Protein AF-W5LX72-F1 (afdb_monomer_lite)

pLDDT: mean 75.73, std 18.41, range [46.22, 97.62]

Radius of gyration: 20.93 Å; chains: 1; bounding box: 42×27×58 Å

Foldseek 3Di:
DDPPVVQVQLDFQDWDQDPDPVAHRFIWTWHDFDPDPVDTDTDTDGDGGPPPPPPPDPPPPDDPDDDPPPPPPPDD

Organism: Lepisosteus oculatus (NCBI:txid7918)

Structure (mmCIF, N/CA/C/O backbone):
data_AF-W5LX72-F1
#
_entry.id   AF-W5LX72-F1
#
loop_
_atom_site.group_PDB
_atom_site.id
_atom_site.type_symbol
_atom_site.label_atom_id
_atom_site.label_alt_id
_atom_site.label_comp_id
_atom_site.label_asym_id
_atom_site.label_entity_id
_atom_site.label_seq_id
_atom_site.pdbx_PDB_ins_code
_atom_site.Cartn_x
_atom_site.Cartn_y
_atom_site.Cartn_z
_atom_site.occupancy
_atom_site.B_iso_or_equiv
_atom_site.auth_seq_id
_atom_site.auth_comp_id
_atom_site.auth_asym_id
_atom_site.auth_atom_id
_atom_site.pdbx_PDB_model_num
ATOM 1 N N . MET A 1 1 ? 17.987 -3.154 -13.704 1.00 54.22 1 MET A N 1
ATOM 2 C CA . MET A 1 1 ? 16.944 -4.158 -14.002 1.00 54.22 1 MET A CA 1
ATOM 3 C C . MET A 1 1 ? 15.769 -3.868 -13.088 1.00 54.22 1 MET A C 1
ATOM 5 O O . MET A 1 1 ? 15.876 -4.078 -11.887 1.00 54.22 1 MET A O 1
ATOM 9 N N . GLU A 1 2 ? 14.698 -3.282 -13.613 1.00 58.12 2 GLU A N 1
ATOM 10 C CA . GLU A 1 2 ? 13.482 -3.081 -12.826 1.00 58.12 2 GLU A CA 1
ATOM 11 C C . GLU A 1 2 ? 12.767 -4.423 -12.671 1.00 58.12 2 GLU A C 1
ATOM 13 O O . GLU A 1 2 ? 12.541 -5.134 -13.650 1.00 58.12 2 GLU A O 1
ATOM 18 N N . SER A 1 3 ? 12.417 -4.794 -11.438 1.00 67.31 3 SER A N 1
ATOM 19 C CA . SER A 1 3 ? 11.601 -5.985 -11.214 1.00 67.31 3 SER A CA 1
ATOM 20 C C . SER A 1 3 ? 10.164 -5.689 -11.638 1.00 67.31 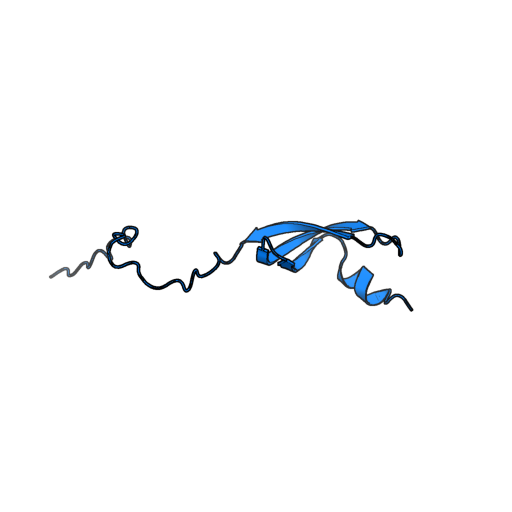3 SER A C 1
ATOM 22 O O . SER A 1 3 ? 9.352 -5.196 -10.853 1.00 67.31 3 SER A O 1
ATOM 24 N N . VAL A 1 4 ? 9.852 -5.996 -12.898 1.00 71.81 4 VAL A N 1
ATOM 25 C CA . VAL A 1 4 ? 8.492 -5.928 -13.458 1.00 71.81 4 VAL A CA 1
ATOM 26 C C . VAL A 1 4 ? 7.492 -6.744 -12.632 1.00 71.81 4 VAL A C 1
ATOM 28 O O . VAL A 1 4 ? 6.324 -6.379 -12.528 1.00 71.81 4 VAL A O 1
ATOM 31 N N . ASN A 1 5 ? 7.959 -7.814 -11.982 1.00 76.06 5 ASN A N 1
ATOM 32 C CA . ASN A 1 5 ? 7.146 -8.641 -11.094 1.00 76.06 5 ASN A CA 1
ATOM 33 C C . ASN A 1 5 ? 6.840 -7.934 -9.768 1.00 76.06 5 ASN A C 1
ATOM 35 O O . ASN A 1 5 ? 5.723 -8.049 -9.270 1.00 76.06 5 ASN A O 1
ATOM 39 N N . GLY A 1 6 ? 7.781 -7.148 -9.236 1.00 77.25 6 GLY A N 1
ATOM 40 C CA . GLY A 1 6 ? 7.561 -6.347 -8.030 1.00 77.25 6 GLY A CA 1
ATOM 41 C C . GLY A 1 6 ? 6.522 -5.241 -8.235 1.00 77.25 6 GLY A C 1
ATOM 42 O O . GLY A 1 6 ? 5.649 -5.057 -7.395 1.00 77.25 6 GLY A O 1
ATOM 43 N N . VAL A 1 7 ? 6.553 -4.556 -9.383 1.00 80.00 7 VAL A N 1
ATOM 44 C CA . VAL A 1 7 ? 5.557 -3.517 -9.713 1.00 80.00 7 VAL A CA 1
ATOM 45 C C . VAL A 1 7 ? 4.165 -4.125 -9.911 1.00 80.00 7 VAL A C 1
ATOM 47 O O . VAL A 1 7 ? 3.188 -3.598 -9.387 1.00 80.00 7 VAL A O 1
ATOM 50 N N . LYS A 1 8 ? 4.063 -5.275 -10.594 1.00 81.75 8 LYS A N 1
ATOM 51 C CA . LYS A 1 8 ? 2.788 -6.002 -10.742 1.00 81.75 8 LYS A CA 1
ATOM 52 C C . LYS A 1 8 ? 2.219 -6.483 -9.406 1.00 81.75 8 LYS A C 1
ATOM 54 O O . LYS A 1 8 ? 1.003 -6.474 -9.232 1.00 81.75 8 LYS A O 1
ATOM 59 N N . ALA A 1 9 ? 3.073 -6.898 -8.471 1.00 88.25 9 ALA A N 1
ATOM 60 C CA . ALA A 1 9 ? 2.643 -7.305 -7.133 1.00 88.25 9 ALA A CA 1
ATOM 61 C C . ALA A 1 9 ? 2.042 -6.138 -6.332 1.00 88.25 9 ALA A C 1
ATOM 63 O O . ALA A 1 9 ? 1.174 -6.356 -5.492 1.00 88.25 9 ALA A O 1
ATOM 64 N N . LEU A 1 10 ? 2.461 -4.909 -6.637 1.00 89.94 10 LEU A N 1
ATOM 65 C CA . LEU A 1 10 ? 1.991 -3.671 -6.021 1.00 89.94 10 LEU A CA 1
ATOM 66 C C . LEU A 1 10 ? 0.967 -2.935 -6.901 1.00 89.94 10 LEU A C 1
ATOM 68 O O . LEU A 1 10 ? 0.947 -1.709 -6.945 1.00 89.94 10 LEU A O 1
ATOM 72 N N . SER A 1 11 ? 0.118 -3.675 -7.620 1.00 92.12 11 SER A N 1
ATOM 73 C CA . SER A 1 11 ? -0.998 -3.101 -8.376 1.00 92.12 11 SER A CA 1
ATOM 74 C C . SER A 1 11 ? -2.026 -2.415 -7.464 1.00 92.12 11 SER A C 1
ATOM 76 O O . SER A 1 11 ? -2.086 -2.672 -6.262 1.00 92.12 11 SER A O 1
ATOM 78 N N . VAL A 1 12 ? -2.907 -1.601 -8.050 1.00 95.25 12 VAL A N 1
ATOM 79 C CA . VAL A 1 12 ? -4.074 -1.044 -7.344 1.00 95.25 12 VAL A CA 1
ATOM 80 C C . VAL A 1 12 ? -4.906 -2.165 -6.702 1.00 95.25 12 VAL A C 1
ATOM 82 O O . VAL A 1 12 ? -5.010 -3.267 -7.251 1.00 95.25 12 VAL A O 1
ATOM 85 N N . GLY A 1 13 ? -5.465 -1.895 -5.520 1.00 96.00 13 GLY A N 1
ATOM 86 C CA . GLY A 1 13 ? -6.306 -2.821 -4.755 1.00 96.00 13 GLY A CA 1
ATOM 87 C C . GLY A 1 13 ? -5.538 -3.823 -3.888 1.00 96.00 13 GLY A C 1
ATOM 88 O O . GLY A 1 13 ? -6.149 -4.663 -3.231 1.00 96.00 13 GLY A O 1
ATOM 89 N N . ARG A 1 14 ? -4.203 -3.760 -3.864 1.00 96.00 14 ARG A N 1
ATOM 90 C CA . ARG A 1 14 ? -3.376 -4.649 -3.039 1.00 96.00 14 ARG A CA 1
ATOM 91 C C . ARG A 1 14 ? -3.265 -4.125 -1.615 1.00 96.00 14 ARG A C 1
ATOM 93 O O . ARG A 1 14 ? -3.011 -2.940 -1.412 1.00 96.00 14 ARG A O 1
ATOM 100 N N . VAL A 1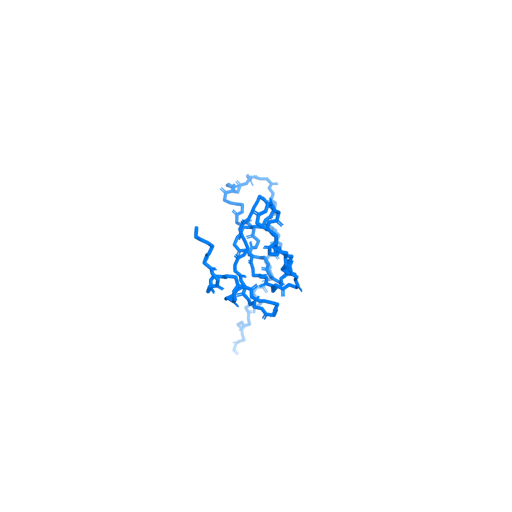 15 ? -3.428 -5.029 -0.649 1.00 95.88 15 VAL A N 1
ATOM 101 C CA . VAL A 1 15 ? -3.182 -4.752 0.769 1.00 95.88 15 VAL A CA 1
ATOM 102 C C . VAL A 1 15 ? -1.683 -4.825 1.030 1.00 95.88 15 VAL A C 1
ATOM 104 O O . VAL A 1 15 ? -1.024 -5.787 0.636 1.00 95.88 15 VAL A O 1
ATOM 107 N N . VAL A 1 16 ? -1.159 -3.806 1.697 1.00 95.25 16 VAL A N 1
ATOM 108 C CA . VAL A 1 16 ? 0.257 -3.651 2.024 1.00 95.25 16 VAL A CA 1
ATOM 109 C C . VAL A 1 16 ? 0.425 -3.212 3.474 1.00 95.25 16 VAL A C 1
ATOM 111 O O . VAL A 1 16 ? -0.487 -2.645 4.080 1.00 95.25 16 VAL A O 1
ATOM 114 N N . VAL A 1 17 ? 1.617 -3.448 4.017 1.00 95.25 17 VAL A N 1
ATOM 115 C CA . VAL A 1 17 ? 2.066 -2.824 5.263 1.00 95.25 17 VAL A CA 1
ATOM 116 C C . VAL A 1 17 ? 2.861 -1.572 4.899 1.00 95.25 17 VAL A C 1
ATOM 118 O O . VAL A 1 17 ? 3.837 -1.645 4.154 1.00 95.25 17 VAL A O 1
ATOM 121 N N . VAL A 1 18 ? 2.426 -0.422 5.405 1.00 93.69 18 VAL A N 1
ATOM 122 C CA . VAL A 1 18 ? 3.033 0.890 5.183 1.00 93.69 18 VAL A CA 1
ATOM 123 C C . VAL A 1 18 ? 3.907 1.240 6.383 1.00 93.69 18 VAL A C 1
ATOM 125 O O . VAL A 1 18 ? 3.427 1.304 7.515 1.00 93.69 18 VAL A O 1
ATOM 128 N N . GLY A 1 19 ? 5.193 1.476 6.126 1.00 92.12 19 GLY A N 1
ATOM 129 C CA . GLY A 1 19 ? 6.167 1.906 7.126 1.00 92.12 19 GLY A CA 1
ATOM 130 C C . GLY A 1 19 ? 6.840 3.208 6.707 1.00 92.12 19 GLY A C 1
ATOM 131 O O . GLY A 1 19 ? 7.625 3.216 5.760 1.00 92.12 19 GLY A O 1
ATOM 132 N N . ASN A 1 20 ? 6.537 4.308 7.394 1.00 89.94 20 ASN A N 1
ATOM 133 C CA . ASN A 1 20 ? 7.215 5.596 7.231 1.00 89.94 20 ASN A CA 1
ATOM 134 C C . ASN A 1 20 ? 7.222 6.379 8.564 1.00 89.94 20 ASN A C 1
ATOM 136 O O . ASN A 1 20 ? 6.808 5.863 9.598 1.00 89.94 20 ASN A O 1
ATOM 140 N N . ALA A 1 21 ? 7.704 7.626 8.562 1.00 89.31 21 ALA A N 1
ATOM 141 C CA . ALA A 1 21 ? 7.786 8.441 9.781 1.00 89.31 21 ALA A CA 1
ATOM 142 C C . ALA A 1 21 ? 6.416 8.744 10.427 1.00 89.31 21 ALA A C 1
ATOM 144 O O . ALA A 1 21 ? 6.353 8.975 11.634 1.00 89.31 21 ALA A O 1
ATOM 145 N N . GLN A 1 22 ? 5.338 8.743 9.635 1.00 88.81 22 GLN A N 1
ATOM 146 C CA . GLN A 1 22 ? 3.967 8.982 10.094 1.00 88.81 22 GLN A CA 1
ATOM 147 C C . GLN A 1 22 ? 3.255 7.682 10.492 1.00 88.81 22 GLN A C 1
ATOM 149 O O . GLN A 1 22 ? 2.500 7.688 11.455 1.00 88.81 22 GLN A O 1
ATOM 154 N N . HIS A 1 23 ? 3.529 6.577 9.796 1.00 90.81 23 HIS A N 1
ATOM 155 C CA . HIS A 1 23 ? 2.819 5.307 9.923 1.00 90.81 23 HIS A CA 1
ATOM 156 C C . HIS A 1 23 ? 3.780 4.179 10.307 1.00 90.81 23 HIS A C 1
ATOM 158 O O . HIS A 1 23 ? 4.634 3.772 9.516 1.00 90.81 23 HIS A O 1
ATOM 164 N N . SER A 1 24 ? 3.623 3.637 11.516 1.00 89.88 24 SER A N 1
ATOM 165 C CA . SER A 1 24 ? 4.439 2.522 12.010 1.00 89.88 24 SER A CA 1
ATOM 166 C C . SER A 1 24 ? 3.752 1.186 11.728 1.00 89.88 24 SER A C 1
ATOM 168 O O . SER A 1 24 ? 2.929 0.726 12.518 1.00 89.88 24 SER A O 1
ATOM 170 N N . ASN A 1 25 ? 4.087 0.564 10.593 1.00 91.69 25 ASN A N 1
ATOM 171 C CA . ASN A 1 25 ? 3.512 -0.708 10.136 1.00 91.69 25 ASN A CA 1
ATOM 172 C C . ASN A 1 25 ? 1.975 -0.677 10.023 1.00 91.69 25 ASN A C 1
ATOM 174 O O . ASN A 1 25 ? 1.286 -1.594 10.474 1.00 91.69 25 ASN A O 1
ATOM 178 N N . ALA A 1 26 ? 1.431 0.384 9.429 1.00 93.44 26 ALA A N 1
ATOM 179 C CA . ALA A 1 26 ? -0.007 0.515 9.216 1.00 93.44 26 ALA A CA 1
ATOM 180 C C . ALA A 1 26 ? -0.483 -0.365 8.050 1.00 93.44 26 ALA A C 1
ATOM 182 O O . ALA A 1 26 ? 0.249 -0.584 7.086 1.00 93.44 26 ALA A O 1
ATOM 183 N N . LEU A 1 27 ? -1.726 -0.842 8.102 1.00 95.56 27 LEU A N 1
ATOM 184 C CA . LEU A 1 27 ? -2.346 -1.522 6.965 1.00 95.56 27 LEU A CA 1
ATOM 185 C C . LEU A 1 27 ? -2.875 -0.486 5.980 1.00 95.56 27 LEU A C 1
ATOM 187 O O . LEU A 1 27 ? -3.605 0.429 6.370 1.00 95.56 27 LEU A O 1
ATOM 191 N N . GLY A 1 28 ? -2.554 -0.660 4.701 1.00 95.81 28 GLY A N 1
ATOM 192 C CA . GLY A 1 28 ? -3.070 0.195 3.643 1.00 95.81 28 GLY A CA 1
ATOM 193 C C . GLY A 1 28 ? -3.406 -0.549 2.360 1.00 95.81 28 GLY A C 1
ATOM 194 O O . GLY A 1 28 ? -2.984 -1.684 2.151 1.00 95.81 28 GLY A O 1
ATOM 195 N N . VAL A 1 29 ? -4.179 0.105 1.495 1.00 97.62 29 VAL A N 1
ATOM 196 C CA . VAL A 1 29 ? -4.545 -0.396 0.163 1.00 97.62 29 VAL A CA 1
ATOM 197 C C . VAL A 1 29 ? -3.973 0.529 -0.896 1.00 97.62 29 VAL A C 1
ATOM 199 O O . VAL A 1 29 ? -4.197 1.736 -0.840 1.00 97.62 29 VAL A O 1
ATOM 202 N N . VAL A 1 30 ? -3.261 -0.029 -1.875 1.00 96.81 30 VAL A N 1
ATOM 203 C CA . VAL A 1 30 ? -2.710 0.739 -3.000 1.00 96.81 30 VAL A CA 1
ATOM 204 C C . VAL A 1 30 ? -3.849 1.306 -3.853 1.00 96.81 30 VAL A C 1
ATOM 206 O O . VAL A 1 30 ? -4.680 0.557 -4.363 1.00 96.81 30 VAL A O 1
ATOM 209 N N . LEU A 1 31 ? -3.866 2.624 -4.034 1.00 96.94 31 LEU A N 1
ATOM 210 C CA . LEU A 1 31 ? -4.829 3.356 -4.862 1.00 96.94 31 LEU A CA 1
ATOM 211 C C . LEU A 1 31 ? -4.256 3.719 -6.229 1.00 96.94 31 LEU A C 1
ATOM 213 O O . LEU A 1 31 ? -4.966 3.696 -7.230 1.00 96.94 31 LEU A O 1
ATOM 217 N N . GLN A 1 32 ? -2.972 4.071 -6.264 1.00 94.06 32 GLN A N 1
ATOM 218 C CA . GLN A 1 32 ? -2.308 4.549 -7.467 1.00 94.06 32 GLN A CA 1
ATOM 219 C C . GLN A 1 32 ? -0.849 4.114 -7.478 1.00 94.06 32 GLN A C 1
ATOM 221 O O . GLN A 1 32 ? -0.191 4.064 -6.437 1.00 94.06 32 GLN A O 1
ATOM 226 N N . VAL A 1 33 ? -0.353 3.834 -8.680 1.00 91.62 33 VAL A N 1
ATOM 227 C CA . VAL A 1 33 ? 1.037 3.471 -8.941 1.00 91.62 33 VAL A CA 1
ATOM 228 C C . VAL A 1 33 ? 1.588 4.404 -10.011 1.00 91.62 33 VAL A C 1
ATOM 230 O O . VAL A 1 33 ? 1.087 4.419 -11.133 1.00 91.62 33 VAL A O 1
ATOM 233 N N . SER A 1 34 ? 2.637 5.150 -9.683 1.00 90.62 34 SER A N 1
ATOM 234 C CA . SER A 1 34 ? 3.510 5.793 -10.664 1.00 90.62 34 SER A CA 1
ATOM 235 C C . SER A 1 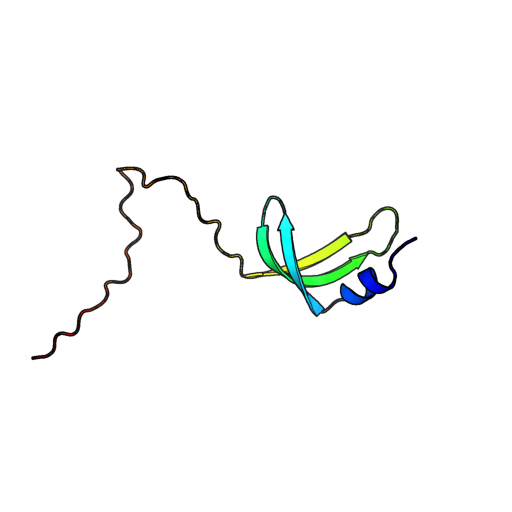34 ? 4.711 4.882 -10.894 1.00 90.62 34 SER A C 1
ATOM 237 O O . SER A 1 34 ? 5.466 4.611 -9.960 1.00 90.62 34 SER A O 1
ATOM 239 N N . SER A 1 35 ? 4.873 4.377 -12.119 1.00 83.44 35 SER A N 1
ATOM 240 C CA . SER A 1 35 ? 5.984 3.481 -12.493 1.00 83.44 35 SER A CA 1
ATOM 241 C C . SER A 1 35 ? 7.107 4.182 -13.252 1.00 83.44 35 SER A C 1
ATOM 243 O O . SER A 1 35 ? 7.973 3.506 -13.797 1.00 83.44 35 SER A O 1
ATOM 245 N N . ASP A 1 36 ? 7.107 5.515 -13.292 1.00 84.19 36 ASP A N 1
ATOM 246 C CA . ASP A 1 36 ? 8.239 6.256 -13.838 1.00 84.19 36 ASP A CA 1
ATOM 247 C C . ASP A 1 36 ? 9.510 5.936 -13.036 1.00 84.19 36 ASP A C 1
ATOM 249 O O . ASP A 1 36 ? 9.508 5.979 -11.804 1.00 84.19 36 ASP A O 1
ATOM 253 N N . ALA A 1 37 ? 10.591 5.575 -13.729 1.00 71.69 37 ALA A N 1
ATOM 254 C CA . ALA A 1 37 ? 11.810 5.095 -13.086 1.00 71.69 37 ALA A CA 1
ATOM 255 C C . ALA A 1 37 ? 12.511 6.176 -12.243 1.00 71.69 37 ALA A C 1
ATOM 257 O O . ALA A 1 37 ? 13.230 5.830 -11.304 1.00 71.69 37 ALA A O 1
ATOM 258 N N . ALA A 1 38 ? 12.291 7.464 -12.537 1.00 79.94 38 ALA A N 1
ATOM 259 C CA . ALA A 1 38 ? 12.851 8.571 -11.767 1.00 79.94 38 ALA A CA 1
ATOM 260 C C . ALA A 1 38 ? 11.968 8.964 -10.569 1.00 79.94 38 ALA A C 1
ATOM 262 O O . ALA A 1 38 ? 12.493 9.444 -9.568 1.00 79.94 38 ALA A O 1
ATOM 263 N N . ASN A 1 39 ? 10.651 8.729 -10.640 1.00 81.69 39 ASN A N 1
ATOM 264 C CA . ASN A 1 39 ? 9.675 9.085 -9.601 1.00 81.69 39 ASN A CA 1
ATOM 265 C C . ASN A 1 39 ? 8.670 7.958 -9.322 1.00 81.69 39 ASN A C 1
ATOM 267 O O . ASN A 1 39 ? 7.445 8.128 -9.416 1.00 81.69 39 ASN A O 1
ATOM 271 N N . ARG A 1 40 ? 9.189 6.785 -8.947 1.00 85.19 40 ARG A N 1
ATOM 272 C CA . ARG A 1 40 ? 8.342 5.656 -8.570 1.00 85.19 40 ARG A CA 1
ATOM 273 C C . ARG A 1 40 ? 7.648 5.950 -7.245 1.00 85.19 40 ARG A C 1
ATOM 275 O O . ARG A 1 40 ? 8.300 6.097 -6.214 1.00 85.19 40 ARG A O 1
ATOM 282 N N . SER A 1 41 ? 6.322 5.990 -7.263 1.00 91.31 41 SER A N 1
ATOM 283 C CA . SER A 1 41 ? 5.519 6.281 -6.078 1.00 91.31 41 SER A CA 1
ATOM 284 C C . SER A 1 41 ? 4.261 5.422 -6.033 1.00 91.31 41 SER A C 1
ATOM 286 O O . SER A 1 41 ? 3.693 5.049 -7.061 1.00 91.31 41 SER A O 1
ATOM 288 N N . PHE A 1 42 ? 3.839 5.089 -4.816 1.00 93.56 42 PHE A N 1
ATOM 289 C CA . PHE A 1 42 ? 2.619 4.342 -4.544 1.00 93.56 42 PHE A CA 1
ATOM 290 C C . PHE A 1 42 ? 1.781 5.162 -3.575 1.00 93.56 42 PHE A C 1
ATOM 292 O O . PHE A 1 42 ? 2.233 5.483 -2.476 1.00 93.56 42 PHE A O 1
ATOM 299 N N . THR A 1 43 ? 0.564 5.500 -3.974 1.00 94.94 43 THR A N 1
ATOM 300 C CA . THR A 1 43 ? -0.400 6.140 -3.078 1.00 94.94 43 THR A CA 1
ATOM 301 C C . THR A 1 43 ? -1.215 5.043 -2.420 1.00 94.94 43 THR A C 1
ATOM 303 O O . THR A 1 43 ? -1.795 4.217 -3.126 1.00 94.94 43 THR A O 1
ATOM 306 N N . ALA A 1 44 ? -1.274 5.024 -1.090 1.00 96.19 44 ALA A N 1
ATOM 307 C CA . ALA A 1 44 ? -2.052 4.047 -0.338 1.00 96.19 44 ALA A CA 1
ATOM 308 C C . ALA A 1 44 ? -3.063 4.733 0.588 1.00 96.19 44 ALA A C 1
ATOM 310 O O . ALA A 1 44 ? -2.736 5.723 1.240 1.00 96.19 44 ALA A O 1
ATOM 311 N N . LEU A 1 45 ? -4.277 4.186 0.660 1.00 96.50 45 LEU A N 1
ATOM 312 C CA . LEU A 1 45 ? -5.248 4.519 1.701 1.00 96.50 45 LEU A CA 1
ATOM 313 C C . LEU A 1 45 ? -4.884 3.753 2.969 1.00 96.50 45 LEU A C 1
ATOM 315 O O . LEU A 1 45 ? -4.828 2.527 2.926 1.00 96.50 45 LEU A O 1
ATOM 319 N N . ILE A 1 46 ? -4.679 4.447 4.085 1.00 95.81 46 ILE A N 1
ATOM 320 C CA . ILE A 1 46 ? -4.461 3.806 5.385 1.00 95.81 46 ILE A CA 1
ATOM 321 C C . ILE A 1 46 ? -5.812 3.346 5.947 1.00 95.81 46 ILE A C 1
ATOM 323 O O . ILE A 1 46 ? -6.723 4.154 6.101 1.00 95.81 46 ILE A O 1
ATOM 327 N N . LEU A 1 47 ? -5.944 2.046 6.225 1.00 93.81 47 LEU A N 1
ATOM 328 C CA . LEU A 1 47 ? -7.167 1.440 6.766 1.00 93.81 47 LEU A CA 1
ATOM 329 C C . LEU A 1 47 ? -7.144 1.392 8.292 1.00 93.81 47 LEU A C 1
ATOM 331 O O . LEU A 1 47 ? -8.113 1.753 8.956 1.00 93.81 47 LEU A O 1
ATOM 335 N N . CYS A 1 48 ? -6.039 0.894 8.842 1.00 83.31 48 CYS A N 1
ATOM 336 C CA . CYS A 1 48 ? -5.859 0.711 10.273 1.00 83.31 48 CYS A CA 1
ATOM 337 C C . CYS A 1 48 ? -4.407 1.005 10.618 1.00 83.31 48 CYS A C 1
ATOM 339 O O . CYS A 1 48 ? -3.488 0.431 10.030 1.00 83.31 48 CYS A O 1
ATOM 341 N N . GLU A 1 49 ? -4.202 1.860 11.607 1.00 78.75 49 GLU A N 1
ATOM 342 C CA . GLU A 1 49 ? -2.895 2.073 12.200 1.00 78.75 49 GLU A CA 1
ATOM 343 C C . GLU A 1 49 ? -2.876 1.383 13.560 1.00 78.75 49 GLU A C 1
ATOM 345 O O . GLU A 1 49 ? -3.757 1.605 14.395 1.00 78.75 49 GLU A O 1
ATOM 350 N N . ARG A 1 50 ? -1.879 0.523 13.793 1.00 70.81 50 ARG A N 1
ATOM 351 C CA . ARG A 1 50 ? -1.591 0.092 15.157 1.00 70.81 50 ARG A CA 1
ATOM 352 C C . ARG A 1 50 ? -1.059 1.330 15.863 1.00 70.81 50 ARG A C 1
ATOM 354 O O . ARG A 1 50 ? 0.053 1.759 15.564 1.00 70.81 50 ARG A O 1
ATOM 361 N N . GLY A 1 51 ? -1.878 1.909 16.743 1.00 66.62 51 GLY A N 1
ATOM 362 C CA . GLY A 1 51 ? -1.496 3.069 17.539 1.00 66.62 51 GLY A CA 1
ATOM 363 C C . GLY A 1 51 ? -0.099 2.842 18.094 1.00 66.62 51 GLY A C 1
ATOM 364 O O . GLY A 1 51 ? 0.164 1.796 18.693 1.00 66.62 51 GLY A O 1
ATOM 365 N N . ARG A 1 52 ? 0.812 3.769 17.786 1.00 64.44 52 ARG A N 1
ATOM 366 C CA . ARG A 1 52 ? 2.209 3.698 18.204 1.00 64.44 52 ARG A CA 1
ATOM 367 C C . ARG A 1 52 ? 2.198 3.481 19.708 1.00 64.44 52 ARG A C 1
ATOM 369 O O . ARG A 1 52 ? 1.764 4.364 20.443 1.00 64.44 52 ARG A O 1
ATOM 376 N N . GLU A 1 53 ? 2.599 2.289 20.148 1.00 62.59 53 GLU A N 1
ATOM 377 C CA . GLU A 1 53 ? 2.796 2.027 21.564 1.00 62.59 53 GLU A CA 1
ATOM 378 C C . GLU A 1 53 ? 3.866 3.013 22.010 1.00 62.59 53 GLU A C 1
ATOM 380 O O . GLU A 1 53 ? 5.055 2.875 21.729 1.00 62.59 53 GLU A O 1
ATOM 385 N N . SER A 1 54 ? 3.424 4.118 22.599 1.00 53.88 54 SER A N 1
ATOM 386 C CA . SER A 1 54 ? 4.316 5.009 23.298 1.00 53.88 54 SER A CA 1
ATOM 387 C C . SER A 1 54 ? 4.766 4.217 24.512 1.00 53.88 54 SER A C 1
ATOM 389 O O . SER A 1 54 ? 4.179 4.324 25.581 1.00 53.88 54 SER A O 1
ATOM 391 N N . GLY A 1 55 ? 5.813 3.410 24.342 1.00 52.25 55 GLY A N 1
ATOM 392 C CA . GLY A 1 55 ? 6.633 2.859 25.417 1.00 52.25 55 GLY A CA 1
ATOM 393 C C . GLY A 1 55 ? 7.407 3.957 26.154 1.00 52.25 55 GLY A C 1
ATOM 394 O O . GLY A 1 55 ? 8.561 3.769 26.520 1.00 52.25 55 GLY A O 1
ATOM 395 N N . GLY A 1 56 ? 6.793 5.127 26.337 1.00 46.22 56 GLY A N 1
ATOM 396 C CA . GLY A 1 56 ? 7.180 6.094 27.343 1.00 46.22 56 GLY A CA 1
ATOM 397 C C . GLY A 1 56 ? 6.495 5.673 28.632 1.00 46.22 56 GLY A C 1
ATOM 398 O O . GLY A 1 56 ? 5.277 5.523 28.655 1.00 46.22 56 GLY A O 1
ATOM 399 N N . ALA A 1 57 ? 7.302 5.421 29.657 1.00 54.44 57 ALA A N 1
ATOM 400 C CA . ALA A 1 57 ? 6.913 5.048 31.009 1.00 54.44 57 ALA A CA 1
ATOM 401 C C . ALA A 1 57 ? 5.618 5.729 31.508 1.00 54.44 57 ALA A C 1
ATOM 403 O O . ALA A 1 57 ? 5.328 6.858 31.104 1.00 54.44 57 ALA A O 1
ATOM 404 N N . PRO A 1 58 ? 4.868 5.107 32.440 1.00 47.06 58 PRO A N 1
ATOM 405 C CA . PRO A 1 58 ? 3.808 5.820 33.138 1.00 47.06 58 PRO A CA 1
ATOM 406 C C . PRO A 1 58 ? 4.409 7.078 33.777 1.00 47.06 58 PRO A C 1
ATOM 408 O O . PRO A 1 58 ? 5.233 6.987 34.686 1.00 47.06 58 PRO A O 1
ATOM 411 N N . ASN A 1 59 ? 4.015 8.259 33.295 1.00 53.72 59 ASN A N 1
ATOM 412 C CA . ASN A 1 59 ? 4.217 9.488 34.047 1.00 53.72 59 ASN A CA 1
ATOM 413 C C . ASN A 1 59 ? 3.486 9.291 35.384 1.00 53.72 59 ASN A C 1
ATOM 415 O O . ASN A 1 59 ? 2.284 9.013 35.351 1.00 53.72 59 ASN A O 1
ATOM 419 N N . PRO A 1 60 ? 4.134 9.453 36.550 1.00 52.16 60 PRO A N 1
ATOM 420 C CA . PRO A 1 60 ? 3.484 9.291 37.855 1.00 52.16 60 PRO A CA 1
ATOM 421 C C . PRO A 1 60 ? 2.458 10.405 38.181 1.00 52.16 60 PRO A C 1
ATOM 423 O O . PRO A 1 60 ? 2.241 10.733 39.341 1.00 52.16 60 PRO A O 1
ATOM 426 N N . GLY A 1 61 ? 1.805 10.993 37.174 1.00 56.78 61 GLY A N 1
ATOM 427 C CA . GLY A 1 61 ? 0.834 12.076 37.327 1.00 56.78 61 GLY A CA 1
ATOM 428 C C . GLY A 1 61 ? -0.251 12.163 36.250 1.00 56.78 61 GLY A C 1
ATOM 429 O O . GLY A 1 61 ? -1.036 13.104 36.286 1.00 56.78 61 GLY A O 1
ATOM 430 N N . SER A 1 62 ? -0.341 11.223 35.302 1.00 49.47 62 SER A N 1
ATOM 431 C CA . SER A 1 62 ? -1.481 11.165 34.376 1.00 49.47 62 SER A CA 1
ATOM 432 C C . SER A 1 62 ? -2.400 10.019 34.775 1.00 49.47 62 SER A C 1
ATOM 434 O O . SER A 1 62 ? -2.035 8.853 34.622 1.00 49.47 62 SER A O 1
ATOM 436 N N . SER A 1 63 ? -3.582 10.353 35.292 1.00 58.25 63 SER A N 1
ATOM 437 C CA . SER A 1 63 ? -4.669 9.403 35.527 1.00 58.25 63 SER A CA 1
ATOM 438 C C . SER A 1 63 ? -4.865 8.520 34.287 1.00 58.25 63 SER A C 1
ATOM 440 O O . SER A 1 63 ? -4.883 9.062 33.176 1.00 58.25 63 SER A O 1
ATOM 442 N N . PRO A 1 64 ? -4.988 7.188 34.426 1.00 59.03 64 PRO A N 1
ATOM 443 C CA . PRO A 1 64 ? -5.177 6.326 33.268 1.00 59.03 64 PRO A CA 1
ATOM 444 C C . PRO A 1 64 ? -6.467 6.727 32.534 1.00 59.03 64 PRO A C 1
ATOM 446 O O . PRO A 1 64 ? -7.448 7.086 33.196 1.00 59.03 64 PRO A O 1
ATOM 449 N N . PRO A 1 65 ? -6.501 6.676 31.186 1.00 51.84 65 PRO A N 1
ATOM 450 C CA . PRO A 1 65 ? -7.764 6.769 30.470 1.00 51.84 65 PRO A CA 1
ATOM 451 C C . PRO A 1 65 ? -8.648 5.652 31.014 1.00 51.84 65 PRO A C 1
ATOM 453 O O . PRO A 1 65 ? -8.197 4.510 31.098 1.00 51.84 65 PRO A O 1
ATOM 456 N N . ALA A 1 66 ? -9.848 6.015 31.470 1.00 54.97 66 ALA A N 1
ATOM 457 C CA . ALA A 1 66 ? -10.792 5.108 32.099 1.00 54.97 66 ALA A CA 1
ATOM 458 C C . ALA A 1 66 ? -10.855 3.799 31.303 1.00 54.97 66 ALA A C 1
ATOM 460 O O . ALA A 1 66 ? -11.408 3.751 30.203 1.00 54.97 66 ALA A O 1
ATOM 461 N N . ALA A 1 67 ? -10.250 2.743 31.852 1.00 52.06 67 ALA A N 1
ATOM 462 C CA . ALA A 1 67 ? -10.550 1.399 31.412 1.00 52.06 67 ALA A CA 1
ATOM 463 C C . ALA A 1 67 ? -12.076 1.272 31.514 1.00 52.06 67 ALA A C 1
ATOM 465 O O . ALA A 1 67 ? -12.626 1.672 32.549 1.00 52.06 67 ALA A O 1
ATOM 466 N N . PRO A 1 68 ? -12.785 0.789 30.478 1.00 47.28 68 PRO A N 1
ATOM 467 C CA . PRO A 1 68 ? -14.188 0.467 30.651 1.00 47.28 68 PRO A CA 1
ATOM 468 C C . PRO A 1 68 ? -14.230 -0.519 31.814 1.00 47.28 68 PRO A C 1
ATOM 470 O O . PRO A 1 68 ? -13.615 -1.583 31.747 1.00 47.28 68 PRO A O 1
ATOM 473 N N . HIS A 1 69 ? -14.835 -0.088 32.923 1.00 49.78 69 HIS A N 1
ATOM 474 C CA . HIS A 1 69 ? -14.960 -0.884 34.129 1.00 49.78 69 HIS A CA 1
ATOM 475 C C . HIS A 1 69 ? -15.473 -2.255 33.699 1.00 49.78 69 HIS A C 1
ATOM 477 O O . HIS A 1 69 ? -16.584 -2.365 33.180 1.00 49.78 69 HIS A O 1
ATOM 483 N N . LEU A 1 70 ? -14.642 -3.287 33.866 1.00 51.56 70 LEU A N 1
ATOM 484 C CA . LEU A 1 70 ? -15.102 -4.663 33.833 1.00 51.56 70 LEU A CA 1
ATOM 485 C C . LEU A 1 70 ? -16.155 -4.754 34.932 1.00 51.56 70 LEU A C 1
ATOM 487 O O . LEU A 1 70 ? -15.835 -4.798 36.120 1.00 51.56 70 LEU A O 1
ATOM 491 N N . LEU A 1 71 ? -17.415 -4.656 34.518 1.00 50.34 71 LEU A N 1
ATOM 492 C CA . LEU A 1 71 ? -18.573 -4.821 35.369 1.00 50.34 71 LEU A CA 1
ATOM 493 C C . LEU A 1 71 ? -18.558 -6.293 35.789 1.00 50.34 71 LEU A C 1
ATOM 495 O O .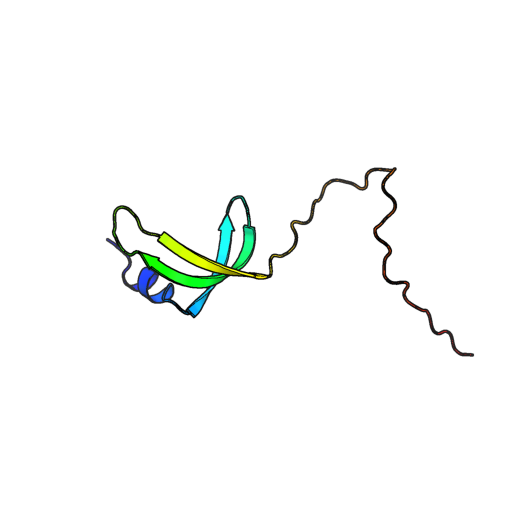 LEU A 1 71 ? -19.025 -7.169 35.063 1.00 50.34 71 LEU A O 1
ATOM 499 N N . PHE A 1 72 ? -17.920 -6.579 36.922 1.00 50.31 72 PHE A N 1
ATOM 500 C CA . PHE A 1 72 ? -18.000 -7.881 37.562 1.00 50.31 72 PHE A CA 1
ATOM 501 C C . PHE A 1 72 ? -19.461 -8.117 37.933 1.00 50.31 72 PHE A C 1
ATOM 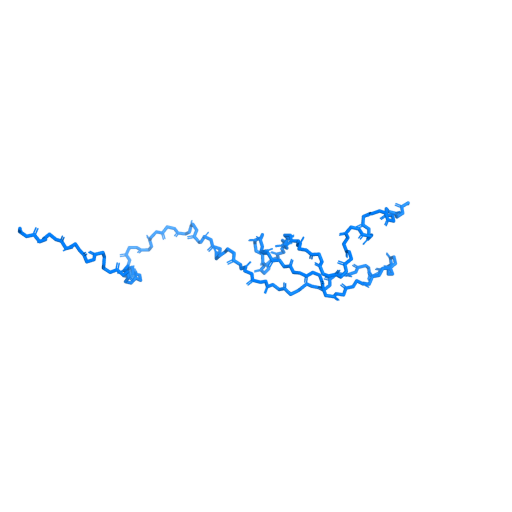503 O O . PHE A 1 72 ? -19.958 -7.565 38.911 1.00 50.31 72 PHE A O 1
ATOM 510 N N . ASN A 1 73 ? -20.162 -8.929 37.146 1.00 46.47 73 ASN A N 1
ATOM 511 C CA . ASN A 1 73 ? -21.444 -9.473 37.558 1.00 46.47 73 ASN A CA 1
ATOM 512 C C . ASN A 1 73 ? -21.183 -10.709 38.424 1.00 46.47 73 ASN A C 1
ATOM 514 O O . ASN A 1 73 ? -21.259 -11.838 37.945 1.00 46.47 73 ASN A O 1
ATOM 518 N N . THR A 1 74 ? -20.838 -10.510 39.697 1.00 55.66 74 THR A N 1
ATOM 519 C CA . THR A 1 74 ? -21.034 -11.557 40.709 1.00 55.66 74 THR A CA 1
ATOM 520 C C . THR A 1 74 ? -22.504 -11.542 41.102 1.00 55.66 74 THR A C 1
ATOM 522 O O . THR A 1 74 ? -22.896 -10.886 42.065 1.00 55.66 74 THR A O 1
ATOM 525 N N . GLY A 1 75 ? -23.319 -12.215 40.290 1.00 51.44 75 GLY A N 1
ATOM 526 C CA . GLY A 1 75 ? -24.651 -12.642 40.693 1.00 51.44 75 GLY A CA 1
ATOM 527 C C . GLY A 1 75 ? -24.517 -13.804 41.674 1.00 51.44 75 GLY A C 1
ATOM 528 O O . GLY A 1 75 ? -23.825 -14.774 41.369 1.00 51.44 75 GLY A O 1
ATOM 529 N N . LEU A 1 76 ? -25.121 -13.615 42.849 1.00 46.84 76 LEU A N 1
ATOM 530 C CA . LEU A 1 76 ? -25.386 -14.612 43.890 1.00 46.84 76 LEU A CA 1
ATOM 531 C C . LEU A 1 76 ? -26.047 -15.881 43.339 1.00 46.84 76 LEU A C 1
ATOM 533 O O . LEU A 1 76 ? -26.883 -15.747 42.416 1.00 46.84 76 LEU A O 1
#

Sequence (76 aa):
MESVNGVKALSVGRVVVVGNAQHSNALGVVLQVSSDAANRSFTALILCERGRESGGAPNPGSSPPAAPHLLFNTGL

S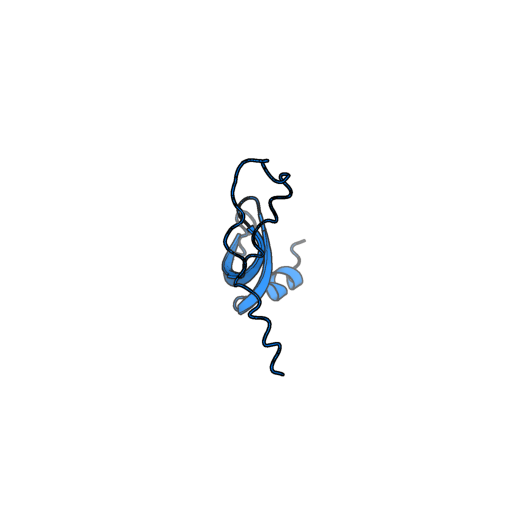econdary structure (DSSP, 8-state):
---HHHHHHT-TT-EEEE-SSS-SSEEEEEEEEE--SSS-EEEEEEEE-----------TTSPPP-----------